Protein AF-A0A3N5EPJ6-F1 (afdb_monomer)

Secondary structure (DSSP, 8-state):
-HHHHHTT--HHHHHHHHHHHHHHHHHTT---EEE-----GGG-HHHHHHHHHHHHHHHHHHT-EEES-TTTTTTT-TTTB-TTSSSB-HHHHHHHHHHHHHHHHHHHHHHHHHTT---

Nearest PDB structures (foldseek):
  4jgg-assembly2_B  TM=9.239E-01  e=3.019E-07  Pseudomonas aeruginosa PAO1
  7c85-assembly1_A  TM=7.615E-01  e=1.071E-06  Altericroceibacterium indicum
  7c84-assembly1_A  TM=7.624E-01  e=1.603E-06  Altericroceibacterium indicum
  7c82-assembly1_A  TM=7.547E-01  e=2.398E-06  Altericroceibacterium indicum
  7c23-assembly1_B  TM=7.175E-01  e=3.388E-06  Croceicoccus marinus

Structure (mmCIF, N/CA/C/O backbone):
data_AF-A0A3N5EPJ6-F1
#
_entry.id   AF-A0A3N5EPJ6-F1
#
loop_
_atom_site.group_PDB
_atom_site.id
_atom_site.type_symbol
_atom_site.label_atom_id
_atom_site.label_alt_id
_atom_site.label_comp_id
_atom_site.label_asym_id
_atom_site.label_entity_id
_atom_site.label_seq_id
_atom_site.pdbx_PDB_ins_code
_atom_site.Cartn_x
_atom_site.Cartn_y
_atom_site.Cartn_z
_atom_site.occupancy
_atom_site.B_iso_or_equiv
_atom_site.auth_seq_id
_atom_site.auth_comp_id
_atom_site.auth_asym_id
_atom_site.auth_atom_id
_atom_site.pdbx_PDB_model_num
ATOM 1 N N . GLY A 1 1 ? -1.298 4.000 -5.666 1.00 90.38 1 GLY A N 1
ATOM 2 C CA . GLY A 1 1 ? -0.091 3.503 -4.989 1.00 90.38 1 GLY A CA 1
ATOM 3 C C . GLY A 1 1 ? 0.936 2.966 -5.968 1.00 90.38 1 GLY A C 1
ATOM 4 O O . GLY A 1 1 ? 1.742 3.735 -6.467 1.00 90.38 1 GLY A O 1
ATOM 5 N N . ALA A 1 2 ? 0.919 1.658 -6.249 1.00 92.94 2 ALA A N 1
ATOM 6 C CA . ALA A 1 2 ? 1.914 1.006 -7.114 1.00 92.94 2 ALA A CA 1
ATOM 7 C C . ALA A 1 2 ? 2.016 1.636 -8.516 1.00 92.94 2 ALA A C 1
ATOM 9 O O . ALA A 1 2 ? 3.110 1.953 -8.965 1.00 92.94 2 ALA A O 1
ATOM 10 N N . ASN A 1 3 ? 0.873 1.886 -9.165 1.00 95.06 3 ASN A N 1
ATOM 11 C CA . ASN A 1 3 ? 0.818 2.522 -10.486 1.00 95.06 3 ASN A CA 1
ATOM 12 C C . ASN A 1 3 ? 1.417 3.933 -10.495 1.00 95.06 3 ASN A C 1
ATOM 14 O O . ASN A 1 3 ? 2.106 4.294 -11.441 1.00 95.06 3 ASN A O 1
ATOM 18 N N . ASP A 1 4 ? 1.165 4.727 -9.455 1.00 96.25 4 ASP A N 1
ATOM 19 C CA . ASP A 1 4 ? 1.749 6.058 -9.285 1.00 96.25 4 ASP A CA 1
ATOM 20 C C . ASP A 1 4 ? 3.274 5.968 -9.166 1.00 96.25 4 ASP A C 1
ATOM 22 O O . ASP A 1 4 ? 3.983 6.701 -9.851 1.00 96.25 4 ASP A O 1
ATOM 26 N N . GLY A 1 5 ? 3.755 5.003 -8.371 1.00 93.25 5 GLY A N 1
ATOM 27 C CA . GLY A 1 5 ? 5.172 4.668 -8.234 1.00 93.25 5 GLY A CA 1
ATOM 28 C C . GLY A 1 5 ? 5.821 4.316 -9.571 1.00 93.25 5 GLY A C 1
ATOM 29 O O . GLY A 1 5 ? 6.810 4.924 -9.961 1.00 93.25 5 GLY A O 1
ATOM 30 N N . LEU A 1 6 ? 5.215 3.393 -10.324 1.00 92.25 6 LEU A N 1
ATOM 31 C CA . LEU A 1 6 ? 5.698 2.963 -11.643 1.00 92.25 6 LEU A CA 1
ATOM 32 C C . LEU A 1 6 ? 5.674 4.080 -12.697 1.00 92.25 6 LEU A C 1
ATOM 34 O O . LEU A 1 6 ? 6.442 4.038 -13.654 1.00 92.25 6 LEU A O 1
ATOM 38 N N . ARG A 1 7 ? 4.792 5.071 -12.537 1.00 94.25 7 ARG A N 1
ATOM 39 C CA . ARG A 1 7 ? 4.664 6.226 -13.437 1.00 94.25 7 ARG A CA 1
ATOM 40 C C . ARG A 1 7 ? 5.519 7.419 -13.013 1.00 94.25 7 ARG A C 1
ATOM 42 O O . ARG A 1 7 ? 5.472 8.443 -13.689 1.00 94.25 7 ARG A O 1
ATOM 49 N N . GLY A 1 8 ? 6.268 7.319 -11.914 1.00 94.69 8 GLY A N 1
ATOM 50 C CA . GLY A 1 8 ? 7.084 8.428 -11.425 1.00 94.69 8 GLY A CA 1
ATOM 51 C C . GLY A 1 8 ? 6.256 9.615 -10.922 1.00 94.69 8 GLY A C 1
ATOM 52 O O . GLY A 1 8 ? 6.734 10.746 -10.952 1.00 94.69 8 GLY A O 1
ATOM 53 N N . ILE A 1 9 ? 5.008 9.392 -10.494 1.00 97.19 9 ILE A N 1
ATOM 54 C CA . ILE A 1 9 ? 4.154 10.462 -9.964 1.00 97.19 9 ILE A CA 1
ATOM 55 C C . ILE A 1 9 ? 4.760 10.991 -8.667 1.00 97.19 9 ILE A C 1
ATOM 57 O O . ILE A 1 9 ? 5.197 10.199 -7.829 1.00 97.19 9 ILE A O 1
ATOM 61 N N . ASP A 1 10 ? 4.751 12.316 -8.508 1.00 96.44 10 ASP A N 1
ATOM 62 C CA . ASP A 1 10 ? 5.274 13.018 -7.337 1.00 96.44 10 ASP A CA 1
ATOM 63 C C . ASP A 1 10 ? 4.820 12.365 -6.010 1.00 96.44 10 ASP A C 1
ATOM 65 O O . ASP A 1 10 ? 3.611 12.243 -5.772 1.00 96.44 10 ASP A O 1
ATOM 69 N N . PRO A 1 11 ? 5.752 11.948 -5.127 1.00 96.94 11 PRO A N 1
ATOM 70 C CA . PRO A 1 11 ? 5.405 11.315 -3.857 1.00 96.94 11 PRO A CA 1
ATOM 71 C C . PRO A 1 11 ? 4.523 12.179 -2.947 1.00 96.94 11 PRO A C 1
ATOM 73 O O . PRO A 1 11 ? 3.699 11.631 -2.216 1.00 96.94 11 PRO A O 1
ATOM 76 N N . GLY A 1 12 ? 4.640 13.511 -3.009 1.00 98.00 12 GLY A N 1
ATOM 77 C CA . GLY A 1 12 ? 3.784 14.434 -2.261 1.00 98.00 12 GLY A CA 1
ATOM 78 C C . GLY A 1 12 ? 2.325 14.378 -2.719 1.00 98.00 12 GLY A C 1
ATOM 79 O O . GLY A 1 12 ? 1.413 14.307 -1.891 1.00 98.00 12 GLY A O 1
ATOM 80 N N . LEU A 1 13 ? 2.086 14.314 -4.031 1.00 98.31 13 LEU A N 1
ATOM 81 C CA . LEU A 1 13 ? 0.750 14.095 -4.589 1.00 98.31 13 LEU A CA 1
ATOM 82 C C . LEU A 1 13 ? 0.189 12.719 -4.201 1.00 98.31 13 LEU A C 1
ATOM 84 O O . LEU A 1 13 ? -0.970 12.624 -3.788 1.00 98.31 13 LEU A O 1
ATOM 88 N N . VAL A 1 14 ? 1.004 11.660 -4.288 1.00 98.19 14 VAL A N 1
ATOM 89 C CA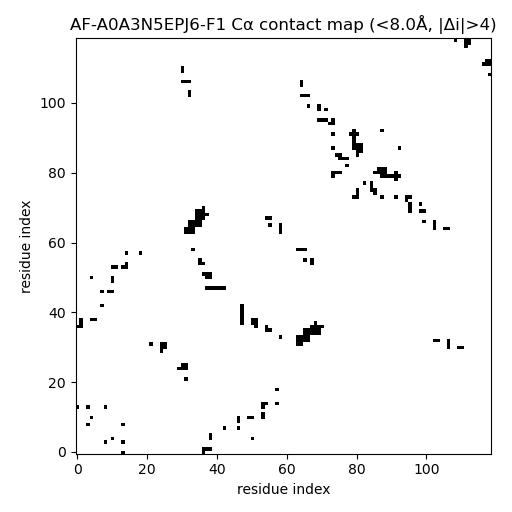 . VAL A 1 14 ? 0.610 10.308 -3.848 1.00 98.19 14 VAL A CA 1
ATOM 90 C C . VAL A 1 14 ? 0.198 10.327 -2.377 1.00 98.19 14 VAL A C 1
ATOM 92 O O . VAL A 1 14 ? -0.871 9.817 -2.036 1.00 98.19 14 VAL A O 1
ATOM 95 N N . ARG A 1 15 ? 1.002 10.969 -1.521 1.00 98.50 15 ARG A N 1
ATOM 96 C CA . ARG A 1 15 ? 0.718 11.133 -0.094 1.00 98.50 15 ARG A CA 1
ATOM 97 C C . ARG A 1 15 ? -0.612 11.848 0.138 1.00 98.50 15 ARG A C 1
ATOM 99 O O . ARG A 1 15 ? -1.482 11.294 0.803 1.00 98.50 15 ARG A O 1
ATOM 106 N N . SER A 1 16 ? -0.800 13.024 -0.463 1.00 98.62 16 SER A N 1
ATOM 107 C CA . SER A 1 16 ? -2.020 13.826 -0.296 1.00 98.62 16 SER A CA 1
ATOM 108 C C . SER A 1 16 ? -3.281 13.060 -0.708 1.00 98.62 16 SER A C 1
ATOM 110 O O . SER A 1 16 ? -4.311 13.133 -0.036 1.00 98.62 16 SER A O 1
ATOM 112 N N . ASN A 1 17 ? -3.213 12.293 -1.799 1.00 98.69 17 ASN A N 1
ATOM 113 C CA . ASN A 1 17 ? -4.339 11.483 -2.257 1.00 98.69 17 ASN A CA 1
ATOM 114 C C . ASN A 1 17 ? -4.662 10.344 -1.280 1.00 98.69 17 ASN A C 1
ATOM 116 O O . ASN A 1 17 ? -5.833 10.123 -0.967 1.00 98.69 17 ASN A O 1
ATOM 120 N N . LEU A 1 18 ? -3.644 9.646 -0.769 1.00 98.62 18 LEU A N 1
ATOM 121 C CA . LEU A 1 18 ? -3.823 8.574 0.214 1.00 98.62 18 LEU A CA 1
ATOM 122 C C . LEU A 1 18 ? -4.395 9.108 1.533 1.00 98.62 18 LEU A C 1
ATOM 124 O O . LEU A 1 18 ? -5.353 8.538 2.051 1.00 98.62 18 LEU A O 1
ATOM 128 N N . GLU A 1 19 ? -3.878 10.228 2.041 1.00 98.50 19 GLU A N 1
ATOM 129 C CA . GLU A 1 19 ? -4.376 10.866 3.266 1.00 98.50 19 GLU A CA 1
ATOM 130 C C . GLU A 1 19 ? -5.854 11.252 3.162 1.00 98.50 19 GLU A C 1
ATOM 132 O O . GLU A 1 19 ? -6.607 11.020 4.108 1.00 98.50 19 GLU A O 1
ATOM 137 N N . LYS A 1 20 ? -6.291 11.788 2.014 1.00 98.62 20 LYS A N 1
ATOM 138 C CA . LYS A 1 20 ? -7.706 12.114 1.768 1.00 98.62 20 LYS A CA 1
ATOM 139 C C . LYS A 1 20 ? -8.591 10.870 1.793 1.00 98.62 20 LYS A C 1
ATOM 141 O O . LYS A 1 20 ? -9.652 10.894 2.409 1.00 98.62 20 LYS A O 1
ATOM 146 N N . ILE A 1 21 ? -8.161 9.780 1.152 1.00 98.56 21 ILE A N 1
ATOM 147 C CA . ILE A 1 21 ? -8.900 8.507 1.157 1.00 98.56 21 ILE A CA 1
ATOM 148 C C . ILE A 1 21 ? -9.034 7.976 2.586 1.00 98.56 21 ILE A C 1
ATOM 150 O O . ILE A 1 21 ? -10.130 7.617 3.010 1.00 98.56 21 ILE A O 1
ATOM 154 N N . ILE A 1 22 ? -7.933 7.967 3.338 1.00 98.50 22 ILE A N 1
ATOM 155 C CA . ILE A 1 22 ? -7.901 7.482 4.721 1.00 98.50 22 ILE A CA 1
ATOM 156 C C . ILE A 1 22 ? -8.797 8.337 5.619 1.00 98.50 22 ILE A C 1
ATOM 158 O O . ILE A 1 22 ? -9.583 7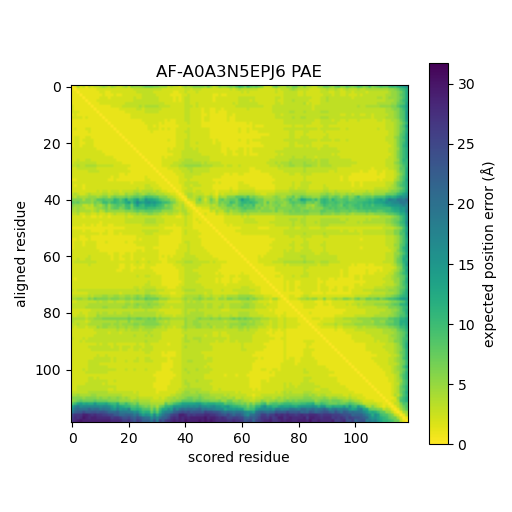.780 6.381 1.00 98.50 22 ILE A O 1
ATOM 162 N N . ALA A 1 23 ? -8.736 9.666 5.492 1.00 98.00 23 ALA A N 1
ATOM 163 C CA . ALA A 1 23 ? -9.588 10.576 6.253 1.00 98.00 23 ALA A CA 1
ATOM 164 C C . ALA A 1 23 ? -11.078 10.292 6.009 1.00 98.00 23 ALA A C 1
ATOM 166 O O . ALA A 1 23 ? -11.817 10.087 6.968 1.00 98.00 23 ALA A O 1
ATOM 167 N N . MET A 1 24 ? -11.502 10.157 4.746 1.00 98.44 24 MET A N 1
ATOM 168 C CA . MET A 1 24 ? -12.898 9.839 4.409 1.00 98.44 24 MET A CA 1
ATOM 169 C C . MET A 1 24 ? -13.377 8.504 5.003 1.00 98.44 24 MET A C 1
ATOM 171 O O . MET A 1 24 ? -14.552 8.369 5.348 1.00 98.44 24 MET A O 1
ATOM 175 N N . LEU A 1 25 ? -12.497 7.502 5.105 1.00 98.12 25 LEU A N 1
ATOM 176 C CA . LEU A 1 25 ? -12.819 6.215 5.731 1.00 98.12 25 LEU A CA 1
ATOM 177 C C . LEU A 1 25 ? -12.929 6.352 7.257 1.00 98.12 25 LEU A C 1
ATOM 179 O O . LEU A 1 25 ? -13.912 5.897 7.844 1.00 98.12 25 LEU A O 1
ATOM 183 N N . GLN A 1 26 ? -11.965 7.021 7.893 1.00 95.19 26 GLN A N 1
ATOM 184 C CA . GLN A 1 26 ? -11.945 7.224 9.344 1.00 95.19 26 GLN A CA 1
ATOM 185 C C . GLN A 1 26 ? -13.114 8.094 9.830 1.00 95.19 26 GLN A C 1
ATOM 187 O O . GLN A 1 26 ? -13.716 7.779 10.853 1.00 95.19 26 GLN A O 1
ATOM 192 N N . GLU A 1 27 ? -13.504 9.128 9.078 1.00 97.19 27 GLU A N 1
ATOM 193 C CA . GLU A 1 27 ? -14.687 9.960 9.362 1.00 97.19 27 GLU A CA 1
ATOM 194 C C . GLU A 1 27 ? -15.990 9.147 9.394 1.00 97.19 27 GLU A C 1
ATOM 196 O O . GLU A 1 27 ? -16.930 9.495 10.105 1.00 97.19 27 GLU A O 1
ATOM 201 N N . LYS A 1 28 ? -16.045 8.035 8.653 1.00 97.19 28 LYS A N 1
ATOM 202 C CA . LYS A 1 28 ? -17.175 7.092 8.645 1.00 97.19 28 LYS A CA 1
ATOM 203 C C . LYS A 1 28 ? -17.054 5.999 9.713 1.00 97.19 28 LYS A C 1
ATOM 205 O O . LYS A 1 28 ? -17.864 5.075 9.717 1.00 97.19 28 LYS A O 1
ATOM 210 N N . GLY A 1 29 ? -16.047 6.066 10.585 1.00 94.56 29 GLY A N 1
ATOM 211 C CA . GLY A 1 29 ? -15.774 5.044 11.598 1.00 94.56 29 GLY A CA 1
ATOM 212 C C . GLY A 1 29 ? -15.272 3.717 11.020 1.00 94.56 29 GLY A C 1
ATOM 213 O O . GLY A 1 29 ? -15.391 2.684 11.674 1.00 94.56 29 GLY A O 1
ATOM 214 N N . ILE A 1 30 ? -14.742 3.713 9.792 1.00 96.69 30 ILE A N 1
ATOM 215 C CA . ILE A 1 30 ? -14.230 2.499 9.148 1.00 96.69 30 ILE A CA 1
ATOM 216 C C . ILE A 1 30 ? -12.794 2.254 9.616 1.00 96.69 30 ILE A C 1
ATOM 218 O O . ILE A 1 30 ? -11.929 3.121 9.484 1.00 96.69 30 ILE A O 1
ATOM 222 N N . ILE A 1 31 ? -12.530 1.047 10.118 1.00 97.00 31 ILE A N 1
ATOM 223 C CA . ILE A 1 31 ? -11.174 0.598 10.451 1.00 97.00 31 ILE A CA 1
ATOM 224 C C . ILE A 1 31 ? -10.398 0.341 9.159 1.00 97.00 31 ILE A C 1
ATOM 226 O O . ILE A 1 31 ? -10.851 -0.385 8.272 1.00 97.00 31 ILE A O 1
ATOM 230 N N . VAL A 1 32 ? -9.213 0.943 9.055 1.00 98.06 32 VAL A N 1
ATOM 231 C CA . VAL A 1 32 ? -8.376 0.896 7.854 1.00 98.06 32 VAL A CA 1
ATOM 232 C C . VAL A 1 32 ? -7.170 -0.006 8.094 1.00 98.06 32 VAL A C 1
ATOM 234 O O . VAL A 1 32 ? -6.303 0.305 8.912 1.00 98.06 32 VAL A O 1
ATOM 237 N N . VAL A 1 33 ? -7.084 -1.088 7.318 1.00 98.44 33 VAL A N 1
ATOM 238 C CA . VAL A 1 33 ? -5.840 -1.844 7.125 1.00 98.44 33 VAL A CA 1
ATOM 239 C C . VAL A 1 33 ? -5.094 -1.220 5.954 1.00 98.44 33 VAL A C 1
ATOM 241 O O . VAL A 1 33 ? -5.551 -1.269 4.812 1.00 98.44 33 VAL A O 1
ATOM 244 N N . PHE A 1 34 ? -3.953 -0.606 6.237 1.00 98.50 34 PHE A N 1
ATOM 245 C CA . PHE A 1 34 ? -3.157 0.117 5.261 1.00 98.50 34 PHE A CA 1
ATOM 246 C C . PHE A 1 34 ? -1.993 -0.745 4.770 1.00 98.50 34 PHE A C 1
ATOM 248 O O . PHE A 1 34 ? -1.064 -1.050 5.516 1.00 98.50 34 PHE A O 1
ATOM 255 N N . ALA A 1 35 ? -2.054 -1.158 3.505 1.00 98.00 35 ALA A N 1
ATOM 256 C CA . ALA A 1 35 ? -1.021 -1.972 2.877 1.00 98.00 35 ALA A CA 1
ATOM 257 C C . ALA A 1 35 ? 0.014 -1.094 2.161 1.00 98.00 35 ALA A C 1
ATOM 259 O O . ALA A 1 35 ? -0.308 -0.332 1.247 1.00 98.00 35 ALA A O 1
ATOM 260 N N . GLY A 1 36 ? 1.267 -1.208 2.591 1.00 97.81 36 GLY A N 1
ATOM 261 C CA . GLY A 1 36 ? 2.403 -0.458 2.081 1.00 97.81 36 GLY A CA 1
ATOM 262 C C . GLY A 1 36 ? 2.859 -0.917 0.701 1.00 97.81 36 GLY A C 1
ATOM 263 O O . GLY A 1 36 ? 2.790 -2.100 0.362 1.00 97.81 36 GLY A O 1
ATOM 264 N N . MET A 1 37 ? 3.397 0.019 -0.079 1.00 96.75 37 MET A N 1
ATOM 265 C CA . MET A 1 37 ? 4.102 -0.265 -1.329 1.00 96.75 37 MET A CA 1
ATOM 266 C C . MET A 1 37 ? 5.519 0.292 -1.280 1.00 96.75 37 MET A C 1
ATOM 268 O O . MET A 1 37 ? 5.782 1.294 -0.619 1.00 96.75 37 MET A O 1
ATOM 272 N N . ARG A 1 38 ? 6.419 -0.345 -2.031 1.00 93.50 38 ARG A N 1
ATOM 273 C CA . ARG A 1 38 ? 7.806 0.086 -2.211 1.00 93.50 38 ARG A CA 1
ATOM 274 C C . ARG A 1 38 ? 8.168 0.063 -3.686 1.00 93.50 38 ARG A C 1
ATOM 276 O O . ARG A 1 38 ? 7.700 -0.816 -4.408 1.00 93.50 38 ARG A O 1
ATOM 283 N N . MET A 1 39 ? 8.998 1.005 -4.111 1.00 90.50 39 MET A N 1
ATOM 284 C CA . MET A 1 39 ? 9.607 1.011 -5.437 1.00 90.50 39 MET A CA 1
ATOM 285 C C . MET A 1 39 ? 11.044 0.501 -5.359 1.00 90.50 39 MET A C 1
ATOM 287 O O . MET A 1 39 ? 11.749 0.726 -4.370 1.00 90.50 39 MET A O 1
ATOM 291 N N . ALA A 1 40 ? 11.460 -0.207 -6.408 1.00 83.00 40 ALA A N 1
ATOM 292 C CA . ALA A 1 40 ? 12.854 -0.569 -6.614 1.00 83.00 40 ALA A CA 1
ATOM 293 C C . ALA A 1 40 ? 13.667 0.672 -7.021 1.00 83.00 40 ALA A C 1
ATOM 295 O O . ALA A 1 40 ? 13.119 1.687 -7.441 1.00 83.00 40 ALA A O 1
ATOM 296 N N . TRP A 1 41 ? 14.993 0.580 -6.941 1.00 78.50 41 TRP A N 1
ATOM 297 C CA . TRP A 1 41 ? 15.921 1.687 -7.215 1.00 78.50 41 TRP A CA 1
ATOM 298 C C . TRP A 1 41 ? 16.010 2.110 -8.698 1.00 78.50 41 TRP A C 1
ATOM 300 O O . TRP A 1 41 ? 16.948 2.800 -9.0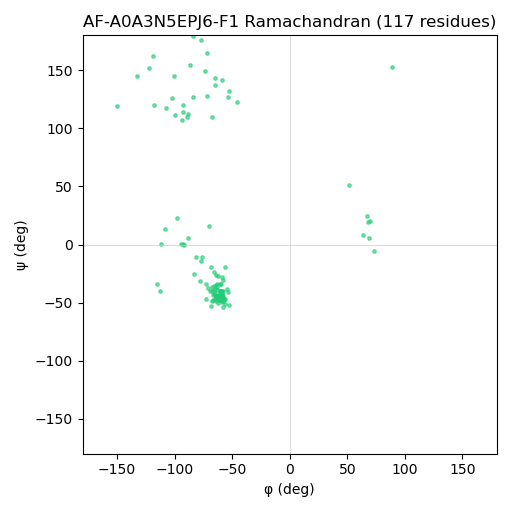89 1.00 78.50 41 TRP A O 1
ATOM 310 N N . ASN A 1 42 ? 15.057 1.709 -9.541 1.00 80.69 42 ASN A N 1
ATOM 311 C CA . ASN A 1 42 ? 15.078 1.916 -10.991 1.00 80.69 42 ASN A CA 1
ATOM 312 C C . ASN A 1 42 ? 14.619 3.317 -11.440 1.00 80.69 42 ASN A C 1
ATOM 314 O O . ASN A 1 42 ? 14.812 3.661 -12.601 1.00 80.69 42 ASN A O 1
ATOM 318 N N . LEU A 1 43 ? 14.050 4.130 -10.542 1.00 84.50 43 LEU A N 1
ATOM 319 C CA . LEU A 1 43 ? 13.570 5.495 -10.828 1.00 84.50 43 LEU A CA 1
ATOM 320 C C . LEU A 1 43 ? 14.445 6.595 -10.198 1.00 84.50 43 LEU A C 1
ATOM 322 O O . LEU A 1 43 ? 14.059 7.760 -10.133 1.00 84.50 43 LEU A O 1
ATOM 326 N N . GLY A 1 44 ? 15.639 6.228 -9.728 1.00 89.19 44 GLY A N 1
ATOM 327 C CA . GLY A 1 44 ? 16.578 7.129 -9.065 1.00 89.19 44 GLY A CA 1
ATOM 328 C C . GLY A 1 44 ? 16.370 7.217 -7.544 1.00 89.19 44 GLY A C 1
ATOM 329 O O . GLY A 1 44 ? 15.262 7.007 -7.036 1.00 89.19 44 GLY A O 1
ATOM 330 N N . PRO A 1 45 ? 17.437 7.516 -6.780 1.00 88.88 45 PRO A N 1
ATOM 331 C CA . PRO A 1 45 ? 17.436 7.390 -5.322 1.00 88.88 45 PRO A CA 1
ATOM 332 C C . PRO A 1 45 ? 16.513 8.395 -4.622 1.00 88.88 45 PRO A C 1
ATOM 334 O O . PRO A 1 45 ? 15.852 8.027 -3.655 1.00 88.88 45 PRO A O 1
ATOM 337 N N . GLY A 1 46 ? 16.416 9.632 -5.125 1.00 92.19 46 GLY A N 1
ATOM 338 C CA . GLY A 1 46 ? 15.549 10.661 -4.540 1.00 92.19 46 GLY A CA 1
ATOM 339 C C . GLY A 1 46 ? 14.068 10.293 -4.625 1.00 92.19 46 GLY A C 1
ATOM 340 O O . GLY A 1 46 ? 13.369 10.300 -3.614 1.00 92.19 46 GLY A O 1
ATOM 341 N N . TYR A 1 47 ? 13.613 9.882 -5.813 1.00 94.31 47 TYR A N 1
ATOM 342 C CA . TYR A 1 47 ? 12.238 9.430 -6.020 1.00 94.31 47 TYR A CA 1
ATOM 343 C C . TYR A 1 47 ? 11.918 8.188 -5.184 1.00 94.31 47 TYR A C 1
ATOM 345 O O . TYR A 1 47 ? 10.935 8.162 -4.448 1.00 94.31 47 TYR A O 1
ATOM 353 N N . THR A 1 48 ? 12.782 7.171 -5.266 1.00 93.56 48 THR A N 1
ATOM 354 C CA . THR A 1 48 ? 12.583 5.885 -4.584 1.00 93.56 48 THR A CA 1
ATOM 355 C C . THR A 1 48 ? 12.517 6.065 -3.068 1.00 93.56 48 THR A C 1
ATOM 357 O O . THR A 1 48 ? 11.622 5.524 -2.424 1.00 93.56 48 THR A O 1
ATOM 360 N N . SER A 1 49 ? 13.424 6.865 -2.495 1.00 94.19 49 SER A N 1
ATOM 361 C CA . SER A 1 49 ? 13.416 7.173 -1.062 1.00 94.19 49 SER A CA 1
ATOM 362 C C . SER A 1 49 ? 12.152 7.929 -0.660 1.00 94.19 49 SER A C 1
ATOM 364 O O . SER A 1 49 ? 11.502 7.538 0.307 1.00 94.19 49 SER A O 1
ATOM 366 N N . GLY A 1 50 ? 11.777 8.968 -1.416 1.00 95.81 50 GLY A N 1
ATOM 367 C CA . GLY A 1 50 ? 10.577 9.755 -1.134 1.00 95.81 50 GLY A CA 1
ATOM 368 C C . GLY A 1 50 ? 9.306 8.906 -1.186 1.00 95.81 50 GLY A C 1
ATOM 369 O O . GLY A 1 50 ? 8.515 8.922 -0.250 1.00 95.81 50 GLY A O 1
ATOM 370 N N . PHE A 1 51 ? 9.136 8.090 -2.230 1.00 97.38 51 PHE A N 1
ATOM 371 C CA . PHE A 1 51 ? 7.987 7.191 -2.355 1.00 97.38 51 PHE A CA 1
ATOM 372 C C . PHE A 1 51 ? 7.937 6.151 -1.225 1.00 97.38 51 PHE A C 1
ATOM 374 O O . PHE A 1 51 ? 6.875 5.911 -0.649 1.00 97.38 51 PHE A O 1
ATOM 381 N N . ASN A 1 52 ? 9.077 5.545 -0.876 1.00 96.19 52 ASN A N 1
ATOM 382 C CA . ASN A 1 52 ? 9.143 4.506 0.155 1.00 96.19 52 ASN A CA 1
ATOM 383 C C . ASN A 1 52 ? 8.867 5.043 1.573 1.00 96.19 52 ASN A C 1
ATOM 385 O O . ASN A 1 52 ? 8.514 4.256 2.452 1.00 96.19 52 ASN A O 1
ATOM 389 N N . GLN A 1 53 ? 8.986 6.357 1.793 1.00 97.38 53 GLN A N 1
ATOM 390 C CA . GLN A 1 53 ? 8.642 7.025 3.054 1.00 97.38 53 GLN A CA 1
ATOM 391 C C . GLN A 1 53 ? 7.145 7.353 3.185 1.00 97.38 53 GLN A C 1
ATOM 393 O O . GLN A 1 53 ? 6.632 7.371 4.301 1.00 97.38 53 GLN A O 1
ATOM 398 N N . VAL A 1 54 ? 6.412 7.507 2.072 1.00 98.31 54 VAL A N 1
ATOM 399 C CA . VAL A 1 54 ? 4.985 7.898 2.076 1.00 98.31 54 VAL A CA 1
ATOM 400 C C . VAL A 1 54 ? 4.135 7.004 2.984 1.00 98.31 54 VAL A C 1
ATOM 402 O O . VAL A 1 54 ? 3.387 7.491 3.826 1.00 98.31 54 VAL A O 1
ATOM 405 N N . TYR A 1 55 ? 4.229 5.686 2.813 1.00 98.56 55 TYR A N 1
ATOM 406 C CA . TYR A 1 55 ? 3.366 4.738 3.521 1.00 98.56 55 TYR A CA 1
ATOM 407 C C . TYR A 1 55 ? 3.635 4.664 5.035 1.00 98.56 55 TYR A C 1
ATOM 409 O O . TYR A 1 55 ? 2.672 4.808 5.792 1.00 98.56 55 TYR A O 1
ATOM 417 N N . PRO A 1 56 ? 4.880 4.447 5.511 1.00 98.44 56 PRO A N 1
ATOM 418 C CA . PRO A 1 56 ? 5.142 4.377 6.949 1.00 98.44 56 PRO A CA 1
ATOM 419 C C . PRO A 1 56 ? 4.849 5.693 7.681 1.00 98.44 56 PRO A C 1
ATOM 421 O O . PRO A 1 56 ? 4.370 5.650 8.812 1.00 98.44 56 PRO A O 1
ATOM 424 N N . GLU A 1 57 ? 5.076 6.849 7.053 1.00 98.50 57 GLU A N 1
ATOM 425 C CA . GLU A 1 57 ? 4.773 8.146 7.670 1.00 98.50 57 GLU A CA 1
ATOM 426 C C . GLU A 1 57 ? 3.265 8.355 7.848 1.00 98.50 57 GLU A C 1
ATOM 428 O O . GLU A 1 57 ? 2.814 8.633 8.961 1.00 98.50 57 GLU A O 1
ATOM 433 N N . ILE A 1 58 ? 2.465 8.120 6.798 1.00 98.56 58 ILE A N 1
ATOM 434 C CA . ILE A 1 58 ? 0.997 8.191 6.897 1.00 98.56 58 ILE A CA 1
ATOM 435 C C . ILE A 1 58 ? 0.481 7.219 7.965 1.00 98.56 58 ILE A C 1
ATOM 437 O O . ILE A 1 58 ? -0.379 7.579 8.771 1.00 98.56 58 ILE A O 1
ATOM 441 N N . ALA A 1 59 ? 0.994 5.985 7.982 1.00 98.50 59 ALA A N 1
ATOM 442 C CA . ALA A 1 59 ? 0.591 4.971 8.949 1.00 98.50 59 ALA A CA 1
ATOM 443 C C . ALA A 1 59 ? 0.828 5.417 10.397 1.00 98.50 59 ALA A C 1
ATOM 445 O O . ALA A 1 59 ? -0.054 5.237 11.240 1.00 98.50 59 ALA A O 1
ATOM 446 N N . ALA A 1 60 ? 1.989 6.015 10.675 1.00 98.19 60 ALA A N 1
ATOM 447 C CA . ALA A 1 60 ? 2.338 6.522 11.996 1.00 98.19 60 ALA A CA 1
ATOM 448 C C . ALA A 1 60 ? 1.457 7.714 12.402 1.00 98.19 60 ALA A C 1
ATOM 450 O O . ALA A 1 60 ? 0.895 7.723 13.498 1.00 98.19 60 ALA A O 1
ATOM 451 N N . GLU A 1 61 ? 1.280 8.691 11.511 1.00 97.94 61 GLU A N 1
ATOM 452 C CA . GLU A 1 61 ? 0.497 9.905 11.779 1.00 97.94 61 GLU A CA 1
ATOM 453 C C . GLU A 1 61 ? -0.991 9.618 11.991 1.00 97.94 61 GLU A C 1
ATOM 455 O O . GLU A 1 61 ? -1.626 10.199 12.873 1.00 97.94 61 GLU A O 1
ATOM 460 N N . LYS A 1 62 ? -1.557 8.706 11.194 1.00 96.69 62 LYS A N 1
ATOM 461 C CA . LYS A 1 62 ? -2.979 8.339 11.243 1.00 96.69 62 LYS A CA 1
ATOM 462 C C . LYS A 1 62 ? -3.264 7.144 12.159 1.00 96.69 62 LYS A C 1
ATOM 464 O O . LYS A 1 62 ? -4.429 6.767 12.284 1.00 96.69 62 LYS A O 1
ATOM 469 N N . LYS A 1 63 ? -2.230 6.578 12.802 1.00 95.88 63 LYS A N 1
ATOM 470 C CA . LYS A 1 63 ? -2.289 5.416 13.712 1.00 95.88 63 LYS A CA 1
ATOM 471 C C . LYS A 1 63 ? -3.018 4.218 13.092 1.00 95.88 63 LYS A C 1
ATOM 473 O O . LYS A 1 63 ? -3.954 3.678 13.673 1.00 95.88 63 LYS A O 1
ATOM 478 N N . LEU A 1 64 ? -2.613 3.843 11.882 1.00 98.19 64 LEU A N 1
ATOM 479 C CA . LEU A 1 64 ? -3.271 2.795 11.098 1.00 98.19 64 LEU A CA 1
ATOM 480 C C . LEU A 1 64 ? -2.732 1.406 11.437 1.00 98.19 64 LEU A C 1
ATOM 482 O O . LEU A 1 64 ? -1.559 1.246 11.778 1.00 98.19 64 LEU A O 1
ATOM 486 N N . ILE A 1 65 ? -3.561 0.385 11.222 1.00 98.50 65 ILE A N 1
ATOM 487 C CA . ILE A 1 65 ? -3.086 -0.996 11.118 1.00 98.50 65 ILE A CA 1
ATOM 488 C C . ILE A 1 65 ? -2.267 -1.087 9.830 1.00 98.50 65 ILE A C 1
ATOM 490 O O . ILE A 1 65 ? -2.824 -0.985 8.739 1.00 98.50 65 ILE A O 1
ATOM 494 N N . PHE A 1 66 ? -0.949 -1.241 9.941 1.00 98.56 66 PHE A N 1
ATOM 495 C CA . PHE A 1 66 ? -0.041 -1.061 8.809 1.00 98.56 66 PHE A CA 1
ATOM 496 C C . PHE A 1 66 ? 0.733 -2.329 8.454 1.00 98.56 66 PHE A C 1
ATOM 498 O O . PHE A 1 66 ? 1.528 -2.824 9.250 1.00 98.56 66 PHE A O 1
ATOM 505 N N . MET A 1 67 ? 0.547 -2.801 7.221 1.00 98.12 67 MET A N 1
ATOM 506 C CA . MET A 1 67 ? 1.374 -3.836 6.602 1.00 98.12 67 MET A CA 1
ATOM 507 C C . MET A 1 67 ? 2.503 -3.152 5.814 1.00 98.12 67 MET A C 1
ATOM 509 O O . MET A 1 67 ? 2.206 -2.504 4.813 1.00 98.12 67 MET A O 1
ATOM 513 N N . PRO A 1 68 ? 3.789 -3.288 6.193 1.00 97.25 68 PRO A N 1
ATOM 514 C CA . PRO A 1 68 ? 4.870 -2.489 5.604 1.00 97.25 68 PRO A CA 1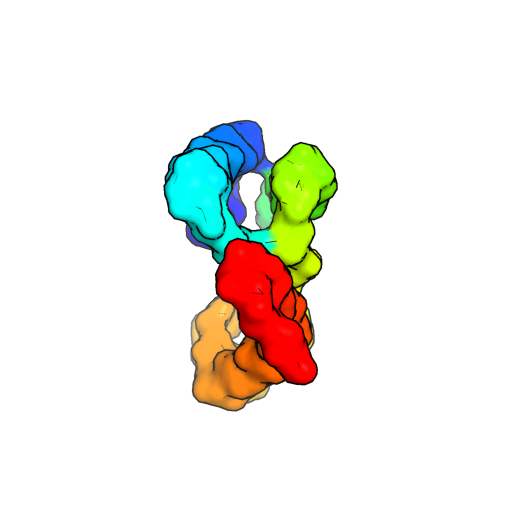
ATOM 515 C C . PRO A 1 68 ? 5.068 -2.646 4.095 1.00 97.25 68 PRO A C 1
ATOM 517 O O . PRO A 1 68 ? 5.461 -1.690 3.423 1.00 97.25 68 PRO A O 1
ATOM 520 N N . PHE A 1 69 ? 4.829 -3.845 3.563 1.00 97.31 69 PHE A N 1
ATOM 521 C CA . PHE A 1 69 ? 4.933 -4.112 2.137 1.00 97.31 69 PHE A CA 1
ATOM 522 C C . PHE A 1 69 ? 3.970 -5.219 1.712 1.00 97.31 69 PHE A C 1
ATOM 524 O O . PHE A 1 69 ? 4.073 -6.349 2.174 1.00 97.31 69 PHE A O 1
ATOM 531 N N . PHE A 1 70 ? 3.039 -4.894 0.817 1.00 97.38 70 PHE A N 1
ATOM 532 C CA . PHE A 1 70 ? 1.988 -5.804 0.364 1.00 97.38 70 PHE A CA 1
ATOM 533 C C . PHE A 1 70 ? 2.522 -7.028 -0.394 1.00 97.38 70 PHE A C 1
ATOM 535 O O . PHE A 1 70 ? 1.979 -8.121 -0.265 1.00 97.38 70 PHE A O 1
ATOM 542 N N . LEU A 1 71 ? 3.599 -6.849 -1.163 1.00 96.56 71 LEU A N 1
ATOM 543 C CA . LEU A 1 71 ? 4.198 -7.895 -2.000 1.00 96.56 71 LEU A CA 1
ATOM 544 C C . LEU A 1 71 ? 5.403 -8.573 -1.327 1.00 96.56 71 LEU A C 1
ATOM 546 O O . LEU A 1 71 ? 6.265 -9.123 -2.014 1.00 96.56 71 LEU A O 1
ATOM 550 N N . GLU A 1 72 ? 5.491 -8.519 0.004 1.00 96.06 72 GLU A N 1
ATOM 551 C CA . GLU A 1 72 ? 6.551 -9.177 0.775 1.00 96.06 72 GLU A CA 1
ATOM 552 C C . GLU A 1 72 ? 6.638 -10.672 0.419 1.00 96.06 72 GLU A C 1
ATOM 554 O O . GLU A 1 72 ? 5.632 -11.383 0.424 1.00 96.06 72 GLU A O 1
ATOM 559 N N . GLY A 1 73 ? 7.838 -11.140 0.060 1.00 95.00 73 GLY A N 1
ATOM 560 C CA . GLY A 1 73 ? 8.088 -12.519 -0.384 1.00 95.00 73 GLY A CA 1
ATOM 561 C C . GLY A 1 73 ? 7.578 -12.882 -1.789 1.00 95.00 73 GLY A C 1
ATOM 562 O O . GLY A 1 73 ? 7.869 -13.979 -2.266 1.00 95.00 73 GLY A O 1
ATOM 563 N N . VAL A 1 74 ? 6.853 -11.984 -2.467 1.00 97.06 74 VAL A N 1
ATOM 564 C CA . VAL A 1 74 ? 6.272 -12.220 -3.804 1.00 97.06 74 VAL A CA 1
ATOM 565 C C . VAL A 1 74 ? 6.923 -11.362 -4.877 1.00 97.06 74 VAL A C 1
ATOM 567 O O . VAL A 1 74 ? 7.173 -11.846 -5.983 1.00 97.06 74 VAL A O 1
ATOM 570 N N . ALA A 1 75 ? 7.221 -10.100 -4.566 1.00 92.69 75 ALA A N 1
ATOM 571 C CA . ALA A 1 75 ? 7.864 -9.192 -5.505 1.00 92.69 75 ALA A CA 1
ATOM 572 C C . ALA A 1 75 ? 9.144 -9.824 -6.064 1.00 92.69 75 ALA A C 1
ATOM 574 O O . ALA A 1 75 ? 9.975 -10.323 -5.307 1.00 92.69 75 ALA A O 1
ATOM 575 N N . THR A 1 76 ? 9.307 -9.781 -7.389 1.00 85.50 76 THR A N 1
ATOM 576 C CA . THR A 1 76 ? 10.482 -10.290 -8.122 1.00 85.50 76 THR A CA 1
ATOM 577 C C . THR A 1 76 ? 10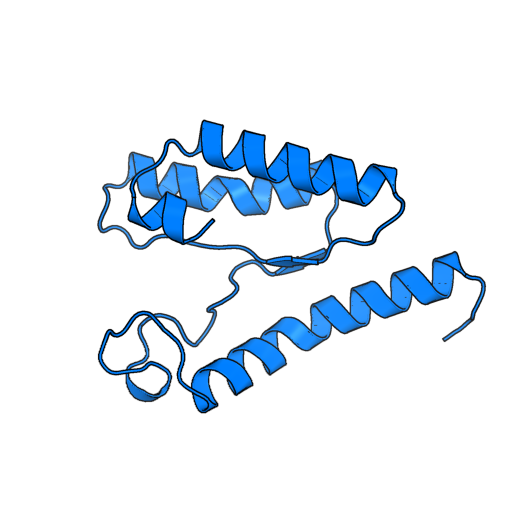.739 -11.798 -8.034 1.00 85.50 76 THR A C 1
ATOM 579 O O . THR A 1 76 ? 11.763 -12.254 -8.531 1.00 85.50 76 THR A O 1
ATOM 582 N N . ASN A 1 77 ? 9.826 -12.591 -7.458 1.00 95.06 77 ASN A N 1
ATOM 583 C CA . ASN A 1 77 ? 9.937 -14.048 -7.456 1.00 95.06 77 ASN A CA 1
ATOM 584 C C . ASN A 1 77 ? 9.267 -14.644 -8.712 1.00 95.06 77 ASN A C 1
ATOM 586 O O . ASN A 1 77 ? 8.035 -14.637 -8.787 1.00 95.06 77 ASN A O 1
ATOM 590 N N . PRO A 1 78 ? 10.019 -15.196 -9.683 1.00 95.31 78 PRO A N 1
ATOM 591 C CA . PRO A 1 78 ? 9.443 -15.682 -10.937 1.00 95.31 78 PRO A CA 1
ATOM 592 C C . PRO A 1 78 ? 8.448 -16.833 -10.759 1.00 95.31 78 PRO A C 1
ATOM 594 O O . PRO A 1 78 ? 7.541 -16.977 -11.565 1.00 95.31 78 PRO A O 1
ATOM 597 N N . SER A 1 79 ? 8.573 -17.645 -9.700 1.00 97.50 79 SER A N 1
ATOM 598 C CA . SER A 1 79 ? 7.640 -18.758 -9.458 1.00 97.50 79 SER A CA 1
ATOM 599 C C . SER A 1 79 ? 6.294 -18.311 -8.880 1.00 97.50 79 SER A C 1
ATOM 601 O O . SER A 1 79 ? 5.335 -19.082 -8.887 1.00 97.50 79 SER A O 1
ATOM 603 N N . LEU A 1 80 ? 6.211 -17.072 -8.388 1.00 98.19 80 LEU A N 1
ATOM 604 C CA . LEU A 1 80 ? 5.018 -16.496 -7.765 1.00 98.19 80 LEU A CA 1
ATOM 605 C C . LEU A 1 80 ? 4.386 -15.378 -8.597 1.00 98.19 80 LEU A C 1
ATOM 607 O O . LEU A 1 80 ? 3.370 -14.827 -8.181 1.00 98.19 80 LEU A O 1
ATOM 611 N N . ASN A 1 81 ? 4.955 -15.051 -9.757 1.00 97.62 81 ASN A N 1
ATOM 612 C CA . ASN A 1 81 ? 4.418 -14.064 -10.688 1.00 97.62 81 ASN A CA 1
ATOM 613 C C . ASN A 1 81 ? 4.084 -14.720 -12.032 1.00 97.62 81 ASN A C 1
ATOM 615 O O . ASN A 1 81 ? 4.520 -15.836 -12.318 1.00 97.62 81 ASN A O 1
ATOM 619 N N . ILE A 1 82 ? 3.261 -14.047 -12.831 1.00 96.44 82 ILE A N 1
ATOM 620 C CA . ILE A 1 82 ? 3.078 -14.384 -14.247 1.00 96.44 82 ILE A CA 1
ATOM 621 C C . ILE A 1 82 ? 4.275 -13.872 -15.065 1.00 96.44 82 ILE A C 1
ATOM 623 O O . ILE A 1 82 ? 5.153 -13.195 -14.528 1.00 96.44 82 ILE A O 1
ATOM 627 N N . ASP A 1 83 ? 4.306 -14.175 -16.364 1.00 94.88 83 ASP A N 1
ATOM 628 C CA . ASP A 1 83 ? 5.456 -13.919 -17.251 1.00 94.88 83 ASP A CA 1
ATOM 629 C C . ASP A 1 83 ? 5.926 -12.453 -17.301 1.00 94.88 83 ASP A C 1
ATOM 631 O O . ASP A 1 83 ? 7.065 -12.184 -17.677 1.00 94.88 83 ASP A O 1
ATOM 635 N N . ASP A 1 84 ? 5.087 -11.495 -16.899 1.00 92.81 84 ASP A N 1
ATOM 636 C CA . ASP A 1 84 ? 5.473 -10.083 -16.816 1.00 92.81 84 ASP A CA 1
ATOM 637 C C . ASP A 1 84 ? 6.357 -9.732 -15.606 1.00 92.81 84 ASP A C 1
ATOM 639 O O . ASP A 1 84 ? 6.904 -8.630 -15.547 1.00 92.81 84 ASP A O 1
ATOM 643 N N . GLY A 1 85 ? 6.504 -10.647 -14.642 1.00 89.12 85 GLY A N 1
ATOM 644 C CA . GLY A 1 85 ? 7.325 -10.474 -13.442 1.00 89.12 85 GLY A CA 1
ATOM 645 C C . GLY A 1 85 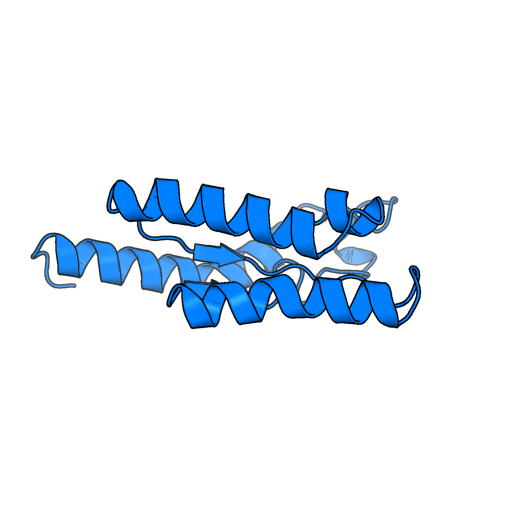? 6.806 -9.439 -12.434 1.00 89.12 85 GLY A C 1
ATOM 646 O O . GLY A 1 85 ? 7.499 -9.159 -11.452 1.00 89.12 85 GLY A O 1
ATOM 647 N N . LEU A 1 86 ? 5.616 -8.873 -12.652 1.00 90.00 86 LEU A N 1
ATOM 648 C CA . LEU A 1 86 ? 5.018 -7.814 -11.833 1.00 90.00 86 LEU A CA 1
ATOM 649 C C . LEU A 1 86 ? 3.735 -8.261 -11.134 1.00 90.00 86 LEU A C 1
ATOM 651 O O . LEU A 1 86 ? 3.454 -7.794 -10.027 1.00 90.00 86 LEU A O 1
ATOM 655 N N . HIS A 1 87 ? 2.948 -9.122 -11.778 1.00 95.06 87 HIS A N 1
ATOM 656 C CA . HIS A 1 87 ? 1.650 -9.536 -11.262 1.00 95.06 87 HIS A CA 1
ATOM 657 C C . HIS A 1 87 ? 1.721 -10.934 -10.637 1.00 95.06 87 HIS A C 1
ATOM 659 O O . HIS A 1 87 ? 2.126 -11.886 -11.312 1.00 95.06 87 HIS A O 1
ATOM 665 N N . PRO A 1 88 ? 1.285 -11.093 -9.372 1.00 97.69 88 PRO A N 1
ATOM 666 C CA . PRO A 1 88 ? 1.258 -12.393 -8.720 1.00 97.69 88 PRO A CA 1
ATOM 667 C C . PRO A 1 88 ? 0.386 -13.406 -9.472 1.00 97.69 88 PRO A C 1
ATOM 669 O O . PRO A 1 88 ? -0.702 -13.086 -9.951 1.00 97.69 88 PRO A O 1
ATOM 672 N N . ASN A 1 89 ? 0.840 -14.654 -9.524 1.00 98.25 89 ASN A N 1
ATOM 673 C CA . ASN A 1 89 ? 0.029 -15.795 -9.945 1.00 98.25 89 ASN A CA 1
ATOM 674 C C . ASN A 1 89 ? -0.805 -16.324 -8.746 1.00 98.25 89 ASN A C 1
ATOM 676 O O . ASN A 1 89 ? -0.705 -15.778 -7.641 1.00 98.25 89 ASN A O 1
ATOM 680 N N . PRO A 1 90 ? -1.642 -17.372 -8.900 1.00 98.50 90 PRO A N 1
ATOM 681 C CA . PRO A 1 90 ? -2.460 -17.887 -7.796 1.00 98.50 90 PRO A CA 1
ATOM 682 C C . PRO A 1 90 ? -1.664 -18.256 -6.532 1.00 98.50 90 PRO A C 1
ATOM 684 O O . PRO A 1 90 ? -2.110 -17.987 -5.417 1.00 98.50 90 PRO A O 1
ATOM 687 N N . GLN A 1 91 ? -0.469 -18.828 -6.686 1.00 98.44 91 GLN A N 1
ATOM 688 C CA . GLN A 1 91 ? 0.421 -19.171 -5.578 1.00 98.44 91 GLN A CA 1
ATOM 689 C C . GLN A 1 91 ? 0.991 -17.911 -4.914 1.00 98.44 91 GLN A C 1
ATOM 691 O O . GLN A 1 91 ? 1.044 -17.837 -3.686 1.00 98.44 91 GLN A O 1
ATOM 696 N N . GLY A 1 92 ? 1.353 -16.893 -5.699 1.00 98.44 92 GLY A N 1
ATOM 697 C CA . GLY A 1 92 ? 1.760 -15.587 -5.181 1.00 98.44 92 GLY A CA 1
ATOM 698 C C . GLY A 1 92 ? 0.656 -14.918 -4.363 1.00 98.44 92 GLY A C 1
ATOM 699 O O . GLY A 1 92 ? 0.906 -14.446 -3.254 1.00 98.44 92 GLY A O 1
ATOM 700 N N . TYR A 1 93 ? -0.591 -14.957 -4.837 1.00 98.31 93 TYR A N 1
ATOM 701 C CA . TYR A 1 93 ? -1.729 -14.458 -4.062 1.00 98.31 93 TYR A CA 1
ATOM 702 C C . TYR A 1 93 ? -1.951 -15.236 -2.761 1.00 98.31 93 TYR A C 1
ATOM 704 O O . TYR A 1 93 ? -2.274 -14.617 -1.749 1.00 98.31 93 TYR A O 1
ATOM 712 N N . ALA A 1 94 ? -1.729 -16.554 -2.739 1.00 98.44 94 ALA A N 1
ATOM 713 C CA . ALA A 1 94 ? -1.799 -17.328 -1.499 1.00 98.44 94 ALA A CA 1
ATOM 714 C C . ALA A 1 94 ? -0.776 -16.836 -0.455 1.00 98.44 94 ALA A C 1
ATOM 716 O O . ALA A 1 94 ? -1.112 -16.697 0.722 1.00 98.44 94 ALA A O 1
ATOM 717 N N . VAL A 1 95 ? 0.447 -16.496 -0.882 1.00 98.50 95 VAL A N 1
ATOM 718 C CA . VAL A 1 95 ? 1.468 -15.892 -0.005 1.00 98.50 95 VAL A CA 1
ATOM 719 C C . VAL A 1 95 ? 1.027 -14.511 0.491 1.00 98.50 95 VAL A C 1
ATOM 721 O O . VAL A 1 95 ? 1.082 -14.252 1.692 1.00 98.50 95 VAL A O 1
ATOM 724 N N . ILE A 1 96 ? 0.521 -13.648 -0.398 1.00 98.38 96 ILE A N 1
ATOM 725 C CA . ILE A 1 96 ? 0.015 -12.313 -0.028 1.00 98.38 96 ILE A CA 1
ATOM 726 C C . ILE A 1 96 ? -1.091 -12.417 1.024 1.00 98.38 96 ILE A C 1
ATOM 728 O O . ILE A 1 96 ? -1.055 -11.706 2.027 1.00 98.38 96 ILE A O 1
ATOM 732 N N . VAL A 1 97 ? -2.059 -13.317 0.829 1.00 98.19 97 VAL A N 1
ATOM 733 C CA . VAL A 1 97 ? -3.168 -13.520 1.772 1.00 98.19 97 VAL A CA 1
ATOM 734 C C . VAL A 1 97 ? -2.652 -13.983 3.132 1.00 98.19 97 VAL A C 1
ATOM 736 O O . VAL A 1 97 ? -3.072 -13.434 4.150 1.00 98.19 97 VAL A O 1
ATOM 739 N N . ASN A 1 98 ? -1.712 -14.931 3.167 1.00 98.38 98 ASN A N 1
ATOM 740 C CA . ASN A 1 98 ? -1.105 -15.390 4.418 1.00 98.38 98 ASN A CA 1
ATOM 741 C C . ASN A 1 98 ? -0.406 -14.248 5.172 1.00 98.38 98 ASN A C 1
ATOM 743 O O . ASN A 1 98 ? -0.545 -14.148 6.391 1.00 98.38 98 ASN A O 1
ATOM 747 N N . ASN A 1 99 ? 0.283 -13.361 4.451 1.00 98.19 99 ASN A N 1
ATOM 748 C CA . ASN A 1 99 ? 0.968 -12.205 5.031 1.00 98.19 99 ASN A CA 1
ATOM 749 C C . ASN A 1 99 ? -0.006 -11.108 5.494 1.00 98.19 99 ASN A C 1
ATOM 751 O O . ASN A 1 99 ? 0.256 -10.430 6.485 1.00 98.19 99 ASN A O 1
ATOM 755 N N . LEU A 1 100 ? -1.130 -10.929 4.796 1.00 98.44 100 LEU A N 1
ATOM 756 C CA . LEU A 1 100 ? -2.151 -9.928 5.112 1.00 98.44 100 LEU A CA 1
ATOM 757 C C . LEU A 1 100 ? -3.050 -10.348 6.289 1.00 98.44 100 LEU A C 1
ATOM 759 O O . LEU A 1 100 ? -3.530 -9.500 7.046 1.00 98.44 100 LEU A O 1
ATOM 763 N N . LEU A 1 101 ? -3.283 -11.652 6.458 1.00 98.25 101 LEU A N 1
ATOM 764 C CA . LEU A 1 101 ? -4.248 -12.2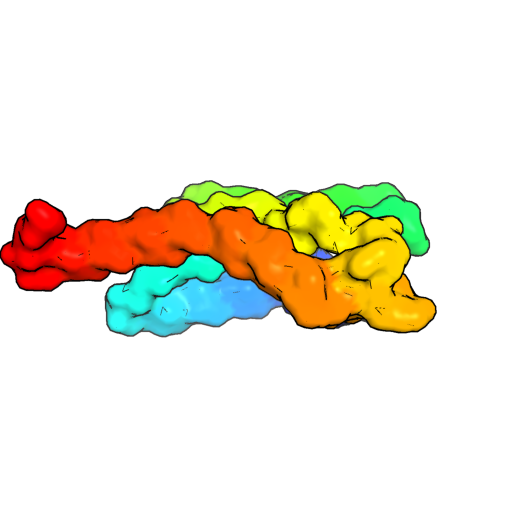03 7.409 1.00 98.25 101 LEU A CA 1
ATOM 765 C C . LEU A 1 101 ? -4.072 -11.718 8.865 1.00 98.25 101 LEU A C 1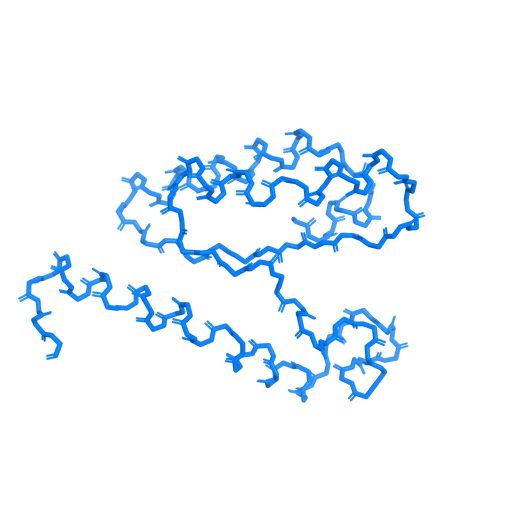
ATOM 767 O O . LEU A 1 101 ? -5.092 -11.424 9.493 1.00 98.25 101 LEU A O 1
ATOM 771 N N . PRO A 1 102 ? -2.854 -11.589 9.433 1.00 98.50 102 PRO A N 1
ATOM 772 C CA . PRO A 1 102 ? -2.677 -11.059 10.787 1.00 98.50 102 PRO A CA 1
ATOM 773 C C . PRO A 1 102 ? -3.244 -9.642 10.964 1.00 98.50 102 PRO A C 1
ATOM 775 O O . PRO A 1 102 ? -3.903 -9.368 11.965 1.00 98.50 102 PRO A O 1
ATOM 778 N N . PHE A 1 103 ? -3.063 -8.767 9.971 1.00 98.50 103 PHE A N 1
ATOM 779 C CA . PHE A 1 103 ? -3.556 -7.386 10.003 1.00 98.50 103 PHE A CA 1
ATOM 780 C C . PHE A 1 103 ? -5.082 -7.325 9.882 1.00 98.50 103 PHE A C 1
ATOM 782 O O . PHE A 1 103 ? -5.737 -6.544 10.569 1.00 98.50 103 PHE A O 1
ATOM 789 N N . VAL A 1 104 ? -5.670 -8.200 9.061 1.00 98.12 104 VAL A N 1
ATOM 790 C CA . VAL A 1 104 ? -7.132 -8.337 8.959 1.00 98.12 104 VAL A CA 1
ATOM 791 C C . VAL A 1 104 ? -7.724 -8.852 10.271 1.00 98.12 104 VAL A C 1
ATOM 793 O O . VAL A 1 104 ? -8.728 -8.323 10.739 1.00 98.12 104 VAL A O 1
ATOM 796 N N . LYS A 1 105 ? -7.089 -9.841 10.913 1.00 98.25 105 LYS A N 1
ATOM 797 C CA . LYS A 1 105 ? -7.515 -10.333 12.232 1.00 98.25 105 LYS A CA 1
ATOM 798 C C . LYS A 1 105 ? -7.458 -9.236 13.295 1.00 98.25 105 LYS A C 1
ATOM 800 O O . LYS A 1 105 ? -8.387 -9.132 14.091 1.00 98.25 105 LYS A O 1
ATOM 805 N N . GLN A 1 106 ? -6.418 -8.399 13.283 1.00 97.69 106 GLN A N 1
ATOM 806 C CA . GLN A 1 106 ? -6.340 -7.233 14.165 1.00 97.69 106 GLN A CA 1
ATOM 807 C C . GLN A 1 106 ? -7.513 -6.270 13.927 1.00 97.69 106 GLN A C 1
ATOM 809 O O . GLN A 1 106 ? -8.176 -5.882 14.886 1.00 97.69 106 GLN A O 1
ATOM 814 N N . ALA A 1 107 ? -7.813 -5.941 12.667 1.00 97.19 107 ALA A N 1
ATOM 815 C CA . ALA A 1 107 ? -8.934 -5.064 12.328 1.00 97.19 107 ALA A CA 1
ATOM 816 C C . ALA A 1 107 ? -10.276 -5.622 12.820 1.00 97.19 107 ALA A C 1
ATOM 818 O O . ALA A 1 107 ? -11.066 -4.894 13.413 1.00 97.19 107 ALA A O 1
ATOM 819 N N . LEU A 1 108 ? -10.521 -6.922 12.636 1.00 97.31 108 LEU A N 1
ATOM 820 C CA . LEU A 1 108 ? -11.738 -7.578 13.127 1.00 97.31 108 LEU A CA 1
ATOM 821 C C . LEU A 1 108 ? -11.843 -7.537 14.659 1.00 97.31 108 LEU A C 1
ATOM 823 O O . LEU A 1 108 ? -12.928 -7.303 15.188 1.00 97.31 108 LEU A O 1
ATOM 827 N N . ALA A 1 109 ? -10.730 -7.711 15.375 1.00 96.56 109 ALA A N 1
ATOM 828 C CA . ALA A 1 109 ? -10.710 -7.589 16.831 1.00 96.56 109 ALA A CA 1
ATOM 829 C C . ALA A 1 109 ? -11.015 -6.153 17.301 1.00 96.56 109 ALA A C 1
ATOM 831 O O . ALA A 1 109 ? -11.678 -5.967 18.320 1.00 96.56 109 ALA A O 1
ATOM 832 N N . GLU A 1 110 ? -10.562 -5.132 16.569 1.00 94.38 110 GLU A N 1
ATOM 833 C CA . GLU A 1 110 ? -10.913 -3.731 16.842 1.00 94.38 110 GLU A CA 1
ATOM 834 C C . GLU A 1 110 ? -12.400 -3.445 16.574 1.00 94.38 110 GLU A C 1
ATOM 836 O O . GLU A 1 110 ? -13.042 -2.783 17.392 1.00 94.38 110 GLU A O 1
ATOM 841 N N . VAL A 1 111 ? -12.976 -4.008 15.502 1.00 93.06 111 VAL A N 1
ATOM 842 C CA . VAL A 1 111 ? -14.425 -3.927 15.226 1.00 93.06 111 VAL A CA 1
ATOM 843 C C . VAL A 1 111 ? -15.229 -4.538 16.377 1.00 93.06 111 VAL A C 1
ATOM 845 O O . VAL A 1 111 ? -16.150 -3.896 16.879 1.00 93.06 111 VAL A O 1
ATOM 848 N N . ALA A 1 112 ? -14.872 -5.749 16.819 1.00 90.62 112 ALA A N 1
ATOM 849 C CA . ALA A 1 112 ? -15.585 -6.456 17.885 1.00 90.62 112 ALA A CA 1
ATOM 850 C C . ALA A 1 112 ? -15.598 -5.653 19.199 1.00 90.62 112 ALA A C 1
ATOM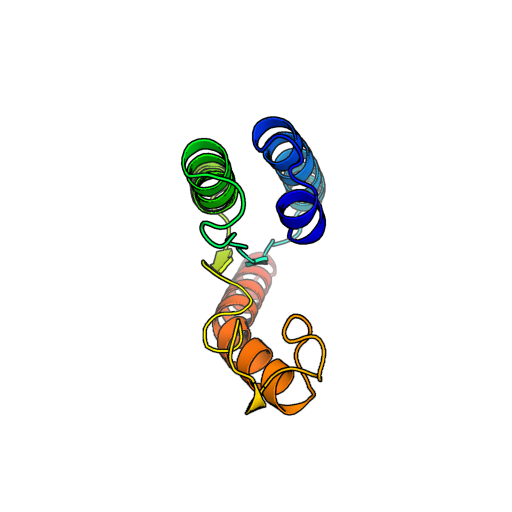 852 O O . ALA A 1 112 ? -16.659 -5.442 19.791 1.00 90.62 112 ALA A O 1
ATOM 853 N N . LYS A 1 113 ? -14.443 -5.089 19.586 1.00 87.75 113 LYS A N 1
ATOM 854 C CA . LYS A 1 113 ? -14.323 -4.191 20.749 1.00 87.75 113 LYS A CA 1
ATOM 855 C C . LYS A 1 113 ? -15.218 -2.958 20.626 1.00 87.75 113 LYS A C 1
ATOM 857 O O . LYS A 1 113 ? -15.879 -2.591 21.593 1.00 87.75 113 LYS A O 1
ATOM 862 N N . GLY A 1 114 ? -15.258 -2.330 19.449 1.00 80.19 114 GLY A N 1
ATOM 863 C CA . GLY A 1 114 ? -16.105 -1.161 19.190 1.00 80.19 114 GLY A CA 1
ATOM 864 C C . GLY A 1 114 ? -17.608 -1.460 19.241 1.00 80.19 114 GLY A C 1
ATOM 865 O O . GLY A 1 114 ? -18.400 -0.559 19.506 1.00 80.19 114 GLY A O 1
ATOM 866 N N . GLN A 1 115 ? -18.003 -2.717 19.028 1.00 75.88 115 GLN A N 1
ATOM 867 C CA . GLN A 1 115 ? -19.394 -3.178 19.075 1.00 75.88 115 GLN A CA 1
ATOM 868 C C . GLN A 1 115 ? -19.807 -3.757 20.439 1.00 75.88 115 GLN A C 1
ATOM 870 O O . GLN A 1 115 ? -20.952 -4.174 20.594 1.00 75.88 115 GLN A O 1
ATOM 875 N N . GLY A 1 116 ? -18.906 -3.787 21.430 1.00 61.47 116 GLY A N 1
ATOM 876 C CA . GLY A 1 116 ? -19.180 -4.392 22.738 1.00 61.47 116 GLY A CA 1
ATOM 877 C C . GLY A 1 116 ? -19.331 -5.917 22.694 1.00 61.47 116 GLY A C 1
ATOM 878 O O . GLY A 1 116 ? -19.914 -6.499 23.605 1.00 61.47 116 GLY A O 1
ATOM 879 N N . VAL A 1 117 ? -18.829 -6.561 21.639 1.00 55.81 117 VAL A N 1
ATOM 880 C CA . VAL A 1 117 ? -18.783 -8.019 21.515 1.00 55.81 117 VAL A CA 1
ATOM 881 C C . VAL A 1 117 ? -17.410 -8.458 22.021 1.00 55.81 117 VAL A C 1
ATOM 883 O O . VAL A 1 117 ? -16.397 -8.176 21.379 1.00 55.81 117 VAL A O 1
ATOM 886 N N . GLU A 1 118 ? -17.354 -9.075 23.204 1.00 48.28 118 GLU A N 1
ATOM 887 C CA . GLU A 1 118 ? -16.109 -9.687 23.684 1.00 48.28 118 GLU A CA 1
ATOM 888 C C . GLU A 1 118 ? -15.698 -10.862 22.771 1.00 48.28 118 GLU A C 1
ATOM 890 O O . GLU A 1 118 ? -16.578 -11.551 22.246 1.00 48.28 118 GLU A O 1
ATOM 895 N N . PRO A 1 119 ? -14.384 -11.047 22.531 1.00 56.97 119 PRO A N 1
ATOM 896 C CA . PRO A 1 119 ? -13.855 -12.073 21.633 1.00 56.97 119 PRO A CA 1
ATOM 897 C C . PRO A 1 119 ? -14.038 -13.507 22.143 1.00 56.97 119 PRO A C 1
ATOM 899 O O . PRO A 1 119 ? -14.020 -13.720 23.376 1.00 56.97 119 PRO A O 1
#

pLDDT: mean 94.16, std 8.48, range [48.28, 98.69]

Mean predicted aligned error: 3.71 Å

Radius of gyration: 15.92 Å; Cα contacts (8 Å, |Δi|>4): 133; chains: 1; bounding box: 37×34×41 Å

Solvent-accessible surface area (backbone atoms only — not comparable to full-atom values): 6870 Å² total; per-residue (Å²): 108,65,67,40,58,78,67,67,51,57,43,67,59,53,40,54,54,51,53,53,54,51,48,62,37,48,77,72,72,46,85,56,75,47,72,18,61,75,61,66,77,85,73,40,67,71,54,26,53,49,41,45,45,40,46,63,51,51,29,62,78,69,68,43,51,64,43,79,47,56,52,64,94,31,69,78,35,70,92,20,22,42,98,82,51,77,49,64,32,76,67,19,46,52,50,34,49,64,68,46,45,64,57,52,53,50,50,52,53,52,52,32,56,76,69,73,44,82,133

Sequence (119 aa):
GANDGLRGIDPGLVRSNLEKIIAMLQEKGIIVVFAGMRMAWNLGPGYTSGFNQVYPEIAAEKKLIFMPFFLEGVATNPSLNIDDGLHPNPQGYAVIVNNLLPFVKQALAEVAKGQGVEP

Foldseek 3Di:
DVVCLVVLNDLVVVLVVVLVVLVVCVVVVHADEQAADADDCPSDDVSRVSNLVSRVVSCVVVVHLYDSHLQVVNQQDPVQAPPVSGHGDPVSVVVSCVSCVVSVVVSVCVVCVVVVNDD